Protein AF-A0AA37AZ91-F1 (afdb_monomer_lite)

Sequence (119 aa):
MNLKHIISATLVLLSANTSLAADTFDESELPALKNYAFAACMYHIQAKIEPTPSATLNGLREEMDVFYQYSVLPTNFFETVYAQVELGTQNIPPSGSIRYCISWLQEDKVEGVVASLAK

Structure (mmCIF, N/CA/C/O backbone):
data_AF-A0AA37AZ91-F1
#
_entry.id   AF-A0AA37AZ91-F1
#
loop_
_atom_site.group_PDB
_atom_site.id
_atom_site.type_symbol
_atom_site.label_atom_id
_atom_site.label_alt_id
_atom_site.label_comp_id
_atom_site.label_asym_id
_atom_site.label_entity_id
_atom_site.label_seq_id
_atom_site.pdbx_PDB_ins_code
_atom_site.Cartn_x
_atom_site.Cartn_y
_atom_site.Cartn_z
_atom_site.occupancy
_atom_site.B_iso_or_equiv
_atom_site.auth_seq_id
_atom_site.auth_comp_id
_atom_site.auth_asym_id
_atom_site.auth_atom_id
_atom_site.pdbx_PDB_model_num
ATOM 1 N N . MET A 1 1 ? -41.964 -51.421 28.556 1.00 41.06 1 MET A N 1
ATOM 2 C CA . MET A 1 1 ? -40.651 -50.729 28.569 1.00 41.06 1 MET A CA 1
ATOM 3 C C . MET A 1 1 ? -40.016 -50.966 27.202 1.00 41.06 1 MET A C 1
ATOM 5 O O . MET A 1 1 ? -39.942 -52.118 26.819 1.00 41.06 1 MET A O 1
ATOM 9 N N . ASN A 1 2 ? -39.650 -49.998 26.362 1.00 39.44 2 ASN A N 1
ATOM 10 C CA . ASN A 1 2 ? -39.309 -48.592 26.576 1.00 39.44 2 ASN A CA 1
ATOM 11 C C . ASN A 1 2 ? -39.737 -47.738 25.369 1.00 39.44 2 ASN A C 1
ATOM 13 O O . ASN A 1 2 ? -39.407 -48.073 24.233 1.00 39.44 2 ASN A O 1
ATOM 17 N N . LEU A 1 3 ? -40.406 -46.611 25.640 1.00 42.12 3 LEU A N 1
ATOM 18 C CA . LEU A 1 3 ? -40.517 -45.484 24.712 1.00 42.12 3 LEU A CA 1
ATOM 19 C C . LEU A 1 3 ? -39.108 -44.967 24.383 1.00 42.12 3 LEU A C 1
ATOM 21 O O . LEU A 1 3 ? -38.345 -44.635 25.294 1.00 42.12 3 LEU A O 1
ATOM 25 N N . LYS A 1 4 ? -38.777 -44.820 23.098 1.00 45.22 4 LYS A N 1
ATOM 26 C CA . LYS A 1 4 ? -37.625 -44.018 22.665 1.00 45.22 4 LYS A CA 1
ATOM 27 C C . LYS A 1 4 ? -38.119 -42.695 22.080 1.00 45.22 4 LYS A C 1
ATOM 29 O O . LYS A 1 4 ? -38.496 -42.601 20.923 1.00 45.22 4 LYS A O 1
ATOM 34 N N . HIS A 1 5 ? -38.178 -41.734 22.993 1.00 47.00 5 HIS A N 1
ATOM 35 C CA . HIS A 1 5 ? -38.126 -40.283 22.877 1.00 47.00 5 HIS A CA 1
ATOM 36 C C . HIS A 1 5 ? -37.802 -39.723 21.481 1.00 47.00 5 HIS A C 1
ATOM 38 O O . HIS A 1 5 ? -36.692 -39.871 20.973 1.00 47.00 5 HIS A O 1
ATOM 44 N N . ILE A 1 6 ? -38.776 -39.000 20.927 1.00 52.78 6 ILE A N 1
ATOM 45 C CA . ILE A 1 6 ? -38.586 -37.994 19.881 1.00 52.78 6 ILE A CA 1
ATOM 46 C C . ILE A 1 6 ? -37.957 -36.779 20.570 1.00 52.78 6 ILE A C 1
ATOM 48 O O . ILE A 1 6 ? -38.585 -36.176 21.441 1.00 52.78 6 ILE A O 1
ATOM 52 N N . ILE A 1 7 ? -36.719 -36.430 20.222 1.00 54.06 7 ILE A N 1
ATOM 53 C CA . ILE A 1 7 ? -36.116 -35.169 20.662 1.00 54.06 7 ILE A CA 1
ATOM 54 C C . ILE A 1 7 ? -36.543 -34.098 19.662 1.00 54.06 7 ILE A C 1
ATOM 56 O O . ILE A 1 7 ? -36.120 -34.087 18.508 1.00 54.06 7 ILE A O 1
ATOM 60 N N . SER A 1 8 ? -37.430 -33.227 20.132 1.00 46.53 8 SER A N 1
ATOM 61 C CA . SER A 1 8 ? -37.862 -32.007 19.465 1.00 46.53 8 SER A CA 1
ATOM 62 C C . SER A 1 8 ? -36.676 -31.042 19.381 1.00 46.53 8 SER A C 1
ATOM 64 O O . SER A 1 8 ? -36.242 -30.508 20.400 1.00 46.53 8 SER A O 1
ATOM 66 N N . ALA A 1 9 ? -36.129 -30.826 18.185 1.00 51.31 9 ALA A N 1
ATOM 67 C CA . ALA A 1 9 ? -35.177 -29.749 17.945 1.00 51.31 9 ALA A CA 1
ATOM 68 C C . ALA A 1 9 ? -35.966 -28.442 17.798 1.00 51.31 9 ALA A C 1
ATOM 70 O O . ALA A 1 9 ? -36.482 -28.121 16.729 1.00 51.31 9 ALA A O 1
ATOM 71 N N . THR A 1 10 ? -36.110 -27.710 18.899 1.00 52.78 10 THR A N 1
ATOM 72 C CA . THR A 1 10 ? -36.618 -26.338 18.875 1.00 52.78 10 THR A CA 1
ATOM 73 C C . THR A 1 10 ? -35.608 -25.476 18.123 1.00 52.78 10 THR A C 1
ATOM 75 O O . THR A 1 10 ? -34.511 -25.219 18.616 1.00 52.78 10 THR A O 1
ATOM 78 N N . LEU A 1 11 ? -35.971 -25.055 16.911 1.00 48.62 11 LEU A N 1
ATOM 79 C CA . LEU A 1 11 ? -35.223 -24.082 16.126 1.00 48.62 11 LEU A CA 1
ATOM 80 C C . LEU A 1 11 ? -35.307 -22.731 16.846 1.00 48.62 11 LEU A C 1
ATOM 82 O O . LEU A 1 11 ? -36.304 -22.017 16.745 1.00 48.62 11 LEU A O 1
ATOM 86 N N . VAL A 1 12 ? -34.271 -22.392 17.608 1.00 51.53 12 VAL A N 1
ATOM 87 C CA . VAL A 1 12 ? -34.103 -21.035 18.123 1.00 51.53 12 VAL A CA 1
ATOM 88 C C . VAL A 1 12 ? -33.650 -20.175 16.945 1.00 51.53 12 VAL A C 1
ATOM 90 O O . VAL A 1 12 ? -32.467 -20.109 16.621 1.00 51.53 12 VAL A O 1
ATOM 93 N N . LEU A 1 13 ? -34.611 -19.537 16.277 1.00 44.09 13 LEU A N 1
ATOM 94 C CA . LEU A 1 13 ? -34.355 -18.384 15.420 1.00 44.09 13 LEU A CA 1
ATOM 95 C C . LEU A 1 13 ? -33.894 -17.237 16.323 1.00 44.09 13 LEU A C 1
ATOM 97 O O . LEU A 1 13 ? -34.693 -16.426 16.785 1.00 44.09 13 LEU A O 1
ATOM 101 N N . LEU A 1 14 ? -32.592 -17.194 16.602 1.00 45.09 14 LEU A N 1
ATOM 102 C CA . LEU A 1 14 ? -31.939 -15.964 17.023 1.00 45.09 14 LEU A CA 1
ATOM 103 C C . LEU A 1 14 ? -32.017 -15.029 15.820 1.00 45.09 14 LEU A C 1
ATOM 105 O O . LEU A 1 14 ? -31.259 -15.162 14.862 1.00 45.09 14 LEU A O 1
ATOM 109 N N . SER A 1 15 ? -32.992 -14.122 15.848 1.00 47.44 15 SER A N 1
ATOM 110 C CA . SER A 1 15 ? -32.988 -12.931 15.015 1.00 47.44 15 SER A CA 1
ATOM 111 C C . SER A 1 15 ? -31.666 -12.220 15.275 1.00 47.44 15 SER A C 1
ATOM 113 O O . SER A 1 15 ? -31.495 -11.578 16.315 1.00 47.44 15 SER A O 1
ATOM 115 N N . ALA A 1 16 ? -30.709 -12.404 14.367 1.00 49.69 16 ALA A N 1
ATOM 116 C CA . ALA A 1 16 ? -29.504 -11.609 14.330 1.00 49.69 16 ALA A CA 1
ATOM 117 C C . ALA A 1 16 ? -29.957 -10.169 14.098 1.00 49.69 16 ALA A C 1
ATOM 119 O O . ALA A 1 16 ? -30.253 -9.760 12.977 1.00 49.69 16 ALA A O 1
ATOM 120 N N . ASN A 1 17 ? -30.060 -9.414 15.186 1.00 44.72 17 ASN A N 1
ATOM 121 C CA . ASN A 1 17 ? -29.951 -7.977 15.113 1.00 44.72 17 ASN A CA 1
ATOM 122 C C . ASN A 1 17 ? -28.553 -7.730 14.553 1.00 44.72 17 ASN A C 1
ATOM 124 O O . ASN A 1 17 ? -27.574 -7.768 15.294 1.00 44.72 17 ASN A O 1
ATOM 128 N N . THR A 1 18 ? -28.445 -7.503 13.246 1.00 46.62 18 THR A N 1
ATOM 129 C CA . THR A 1 18 ? -27.333 -6.743 12.688 1.00 46.62 18 THR A CA 1
ATOM 130 C C . THR A 1 18 ? -27.474 -5.329 13.239 1.00 46.62 18 THR A C 1
ATOM 132 O O . THR A 1 18 ? -27.938 -4.418 12.556 1.00 46.62 18 THR A O 1
ATOM 135 N N . SER A 1 19 ? -27.142 -5.143 14.521 1.00 39.62 19 SER A N 1
ATOM 136 C CA . SER A 1 19 ? -26.605 -3.860 14.928 1.00 39.62 19 SER A CA 1
ATOM 137 C C . SER A 1 19 ? -25.372 -3.699 14.061 1.00 39.62 19 SER A C 1
ATOM 139 O O . SER A 1 19 ? -24.493 -4.562 14.111 1.00 39.62 19 SER A O 1
ATOM 141 N N . LEU A 1 20 ? -25.337 -2.659 13.228 1.00 43.22 20 LEU A N 1
ATOM 142 C CA . LEU A 1 20 ? -24.068 -2.154 12.739 1.00 43.22 20 LEU A CA 1
ATOM 143 C C . LEU A 1 20 ? -23.238 -1.895 13.998 1.00 43.22 20 LEU A C 1
ATOM 145 O O . LEU A 1 20 ? -23.471 -0.914 14.704 1.00 43.22 20 LEU A O 1
ATOM 149 N N . ALA A 1 21 ? -22.375 -2.843 14.354 1.00 48.56 21 ALA A N 1
ATOM 150 C CA . ALA A 1 21 ? -21.279 -2.539 15.238 1.00 48.56 21 ALA A CA 1
ATOM 151 C C . ALA A 1 21 ? -20.502 -1.480 14.464 1.00 48.56 21 ALA A C 1
ATOM 153 O O . ALA A 1 21 ? -20.129 -1.724 13.318 1.00 48.56 21 ALA A O 1
ATOM 154 N N . ALA A 1 22 ? -20.370 -0.281 15.028 1.00 51.09 22 ALA A N 1
ATOM 155 C CA . ALA A 1 22 ? -19.336 0.620 14.553 1.00 51.09 22 ALA A CA 1
ATOM 156 C C . ALA A 1 22 ? -18.051 -0.212 14.560 1.00 51.09 22 ALA A C 1
ATOM 158 O O . ALA A 1 22 ? -17.737 -0.810 15.595 1.00 51.09 22 ALA A O 1
ATOM 159 N N . ASP A 1 23 ? -17.402 -0.351 13.405 1.00 58.44 23 ASP A N 1
ATOM 160 C CA . ASP A 1 23 ? -16.165 -1.111 13.292 1.00 58.44 23 ASP A CA 1
ATOM 161 C C . ASP A 1 23 ? -15.125 -0.375 14.143 1.00 58.44 23 ASP A C 1
ATOM 163 O O . ASP A 1 23 ? -14.493 0.585 13.707 1.00 58.44 23 ASP A O 1
ATOM 167 N N . THR A 1 24 ? -15.006 -0.752 15.416 1.00 69.00 24 THR A N 1
ATOM 168 C CA . THR A 1 24 ? -14.037 -0.144 16.319 1.00 69.00 24 THR A CA 1
ATOM 169 C C . THR A 1 24 ? -12.661 -0.565 15.848 1.00 69.00 24 THR A C 1
ATOM 171 O O . THR A 1 24 ? -12.329 -1.750 15.883 1.00 69.00 24 THR A O 1
ATOM 174 N N . PHE A 1 25 ? -11.875 0.403 15.397 1.00 81.25 25 PHE A N 1
ATOM 175 C CA . PHE A 1 25 ? -10.503 0.164 14.994 1.00 81.25 25 PHE A CA 1
ATOM 176 C C . PHE A 1 25 ? -9.625 -0.088 16.224 1.00 81.25 25 PHE A C 1
ATOM 178 O O . PHE A 1 25 ? -9.612 0.713 17.160 1.00 81.25 25 PHE A O 1
ATOM 185 N N . ASP A 1 26 ? -8.889 -1.197 16.214 1.00 85.31 26 ASP A N 1
ATOM 186 C CA . ASP A 1 26 ? -7.814 -1.437 17.171 1.00 85.31 26 ASP A CA 1
ATOM 187 C C . ASP A 1 26 ? -6.547 -0.733 16.669 1.00 85.31 26 ASP A C 1
ATOM 189 O O . ASP A 1 26 ? -5.967 -1.118 15.657 1.00 85.31 26 ASP A O 1
ATOM 193 N N . GLU A 1 27 ? -6.103 0.304 17.383 1.00 86.25 27 GLU A N 1
ATOM 194 C CA . GLU A 1 27 ? -4.895 1.072 17.048 1.00 86.25 27 GLU A CA 1
ATOM 195 C C . GLU A 1 27 ? -3.630 0.203 16.929 1.00 86.25 27 GLU A C 1
ATOM 197 O O . GLU A 1 27 ? -2.681 0.576 16.235 1.00 86.25 27 GLU A O 1
ATOM 202 N N . SER A 1 28 ? -3.605 -0.977 17.560 1.00 89.56 28 SER A N 1
ATOM 203 C CA . SER A 1 28 ? -2.492 -1.921 17.421 1.00 89.56 28 SER A CA 1
ATOM 204 C C . SER A 1 28 ? -2.381 -2.540 16.021 1.00 89.56 28 SER A C 1
ATOM 206 O O . SER A 1 28 ? -1.299 -3.002 15.654 1.00 89.56 28 SER A O 1
ATOM 208 N N . GLU A 1 29 ? -3.437 -2.465 15.206 1.00 92.62 29 GLU A N 1
ATOM 209 C CA . GLU A 1 29 ? -3.472 -2.959 13.825 1.00 92.62 29 GLU A CA 1
ATOM 210 C C . GLU A 1 29 ? -2.971 -1.924 12.801 1.00 92.62 29 GLU A C 1
ATOM 212 O O . GLU A 1 29 ? -2.669 -2.269 11.654 1.00 92.62 29 GLU A O 1
ATOM 217 N N . LEU A 1 30 ? -2.817 -0.652 13.196 1.00 92.19 30 LEU A N 1
ATOM 218 C CA . LEU A 1 30 ? -2.341 0.412 12.305 1.00 92.19 30 LEU A CA 1
ATOM 219 C C . LEU A 1 30 ? -0.997 0.091 11.626 1.00 92.19 30 LEU A C 1
ATOM 221 O O . LEU A 1 30 ? -0.877 0.329 10.420 1.00 92.19 30 LEU A O 1
ATOM 225 N N . PRO A 1 31 ? 0.017 -0.475 12.313 1.00 93.00 31 PRO A N 1
AT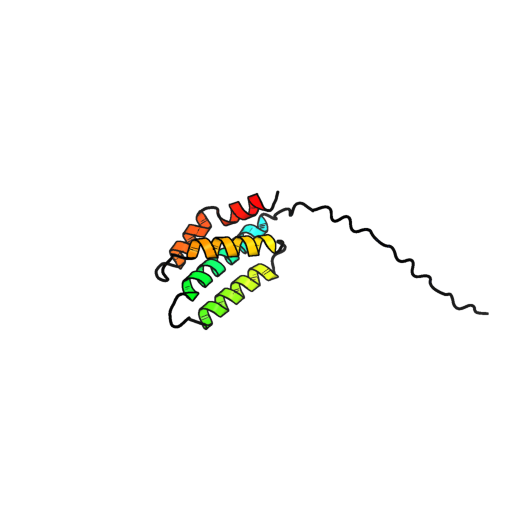OM 226 C CA . PRO A 1 31 ? 1.257 -0.881 11.662 1.00 93.00 31 PRO A CA 1
ATOM 227 C C . PRO A 1 31 ? 1.048 -1.947 10.577 1.00 93.00 31 PRO A C 1
ATOM 229 O O . PRO A 1 31 ? 1.665 -1.853 9.517 1.00 93.00 31 PRO A O 1
ATOM 232 N N . ALA A 1 32 ? 0.170 -2.930 10.804 1.00 93.69 32 ALA A N 1
ATOM 233 C CA . ALA A 1 32 ? -0.123 -3.975 9.822 1.00 93.69 32 ALA A CA 1
ATOM 234 C C . ALA A 1 32 ? -0.805 -3.385 8.580 1.00 93.69 32 ALA A C 1
AT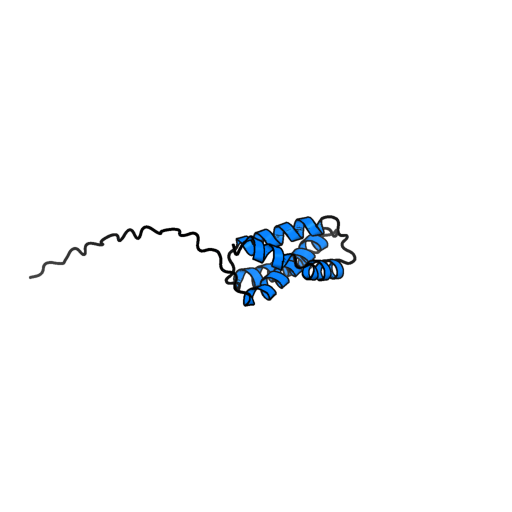OM 236 O O . ALA A 1 32 ? -0.372 -3.643 7.455 1.00 93.69 32 ALA A O 1
ATOM 237 N N . LEU A 1 33 ? -1.792 -2.506 8.777 1.00 95.38 33 LEU A N 1
ATOM 238 C CA . LEU A 1 33 ? -2.479 -1.820 7.683 1.00 95.38 33 LEU A CA 1
ATOM 239 C C . LEU A 1 33 ? -1.532 -0.901 6.886 1.00 95.38 33 LEU A C 1
ATOM 241 O O . LEU A 1 33 ? -1.617 -0.827 5.659 1.00 95.38 33 LEU A O 1
ATOM 245 N N . LYS A 1 34 ? -0.574 -0.243 7.552 1.00 95.81 34 LYS A N 1
ATOM 246 C CA . LYS A 1 34 ? 0.478 0.546 6.887 1.00 95.81 34 LYS A CA 1
ATOM 247 C C . LYS A 1 34 ? 1.457 -0.315 6.090 1.00 95.81 34 LYS A C 1
ATOM 249 O O . LYS A 1 34 ? 1.857 0.083 4.997 1.00 95.81 34 LYS A O 1
ATOM 254 N N . ASN A 1 35 ? 1.831 -1.488 6.594 1.00 96.06 35 ASN A N 1
ATOM 255 C CA . ASN A 1 35 ? 2.696 -2.408 5.855 1.00 96.06 35 ASN A CA 1
ATOM 256 C C . ASN A 1 35 ? 1.979 -2.992 4.630 1.00 96.06 35 ASN A C 1
ATOM 258 O O . ASN A 1 35 ? 2.563 -3.039 3.547 1.00 96.06 35 ASN A O 1
ATOM 262 N N . TYR A 1 36 ? 0.694 -3.335 4.769 1.00 97.69 36 TYR A N 1
ATOM 263 C CA . TYR A 1 36 ? -0.169 -3.687 3.643 1.00 97.69 36 TYR A CA 1
ATOM 264 C C . TYR A 1 36 ? -0.190 -2.568 2.589 1.00 97.69 36 TYR A C 1
ATOM 266 O O . TYR A 1 36 ? 0.075 -2.812 1.411 1.00 97.69 36 TYR A O 1
ATOM 274 N N . ALA A 1 37 ? -0.422 -1.321 3.013 1.00 97.62 37 ALA A N 1
ATOM 275 C CA . ALA A 1 37 ? -0.429 -0.155 2.131 1.00 97.62 37 ALA A CA 1
ATOM 276 C C . ALA A 1 37 ? 0.917 0.052 1.411 1.00 97.62 37 ALA A C 1
ATOM 278 O O . ALA A 1 37 ? 0.944 0.371 0.220 1.00 97.62 37 ALA A O 1
ATOM 279 N N . PHE A 1 38 ? 2.043 -0.164 2.103 1.00 97.31 38 PHE A N 1
ATOM 280 C CA . PHE A 1 38 ? 3.373 -0.108 1.496 1.00 97.31 38 PHE A CA 1
ATOM 281 C C . PHE A 1 38 ? 3.531 -1.146 0.381 1.00 97.31 38 PHE A C 1
ATOM 283 O O . PHE A 1 38 ? 3.958 -0.809 -0.728 1.00 97.31 38 PHE A O 1
ATOM 290 N N . ALA A 1 39 ? 3.178 -2.403 0.668 1.00 97.56 39 ALA A N 1
ATOM 291 C CA . ALA A 1 39 ? 3.281 -3.505 -0.279 1.00 97.56 39 ALA A CA 1
ATOM 292 C C . ALA A 1 39 ? 2.383 -3.272 -1.505 1.00 97.56 39 ALA A C 1
ATOM 294 O O . ALA A 1 39 ? 2.851 -3.412 -2.637 1.00 97.56 39 ALA A O 1
ATOM 295 N N . ALA A 1 40 ? 1.149 -2.800 -1.296 1.00 97.88 40 ALA A N 1
ATOM 296 C CA . ALA A 1 40 ? 0.241 -2.394 -2.367 1.00 97.88 40 ALA A CA 1
ATOM 297 C C . ALA A 1 40 ? 0.838 -1.270 -3.228 1.00 97.88 40 ALA A C 1
ATOM 299 O O . ALA A 1 40 ? 0.806 -1.331 -4.458 1.00 97.88 40 ALA A O 1
ATOM 300 N N . CYS A 1 41 ? 1.453 -0.265 -2.600 1.00 97.69 41 CYS A N 1
ATOM 301 C CA . CYS A 1 41 ? 2.036 0.865 -3.319 1.00 97.69 41 CYS A CA 1
ATOM 302 C C . CYS A 1 41 ? 3.188 0.417 -4.215 1.00 97.69 41 CYS A C 1
ATOM 304 O O . CYS A 1 41 ? 3.240 0.753 -5.402 1.00 97.69 41 CYS A O 1
ATOM 306 N N . MET A 1 42 ? 4.077 -0.411 -3.667 1.00 96.94 42 MET A N 1
ATOM 307 C CA . MET A 1 42 ? 5.145 -1.027 -4.439 1.00 96.94 42 MET A CA 1
ATOM 308 C C . MET A 1 42 ? 4.569 -1.878 -5.572 1.00 96.94 42 MET A C 1
ATOM 310 O O . MET A 1 42 ? 5.027 -1.750 -6.705 1.00 96.94 42 MET A O 1
ATOM 314 N N . TYR A 1 43 ? 3.532 -2.677 -5.313 1.00 96.81 43 TYR A N 1
ATOM 315 C CA . TYR A 1 43 ? 2.906 -3.539 -6.316 1.00 96.81 43 TYR A CA 1
ATOM 316 C C . TYR A 1 43 ? 2.403 -2.733 -7.517 1.00 96.81 43 TYR A C 1
ATOM 318 O O . TYR A 1 43 ? 2.804 -3.010 -8.650 1.00 96.81 43 TYR A O 1
ATOM 326 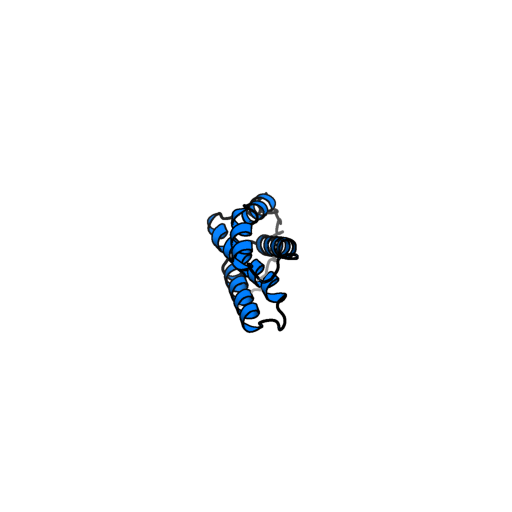N N . HIS A 1 44 ? 1.599 -1.691 -7.286 1.00 96.56 44 HIS A N 1
ATOM 327 C CA . HIS A 1 44 ? 1.029 -0.887 -8.370 1.00 96.56 44 HIS A CA 1
ATOM 328 C C . HIS A 1 44 ? 2.085 -0.153 -9.195 1.00 96.56 44 HIS A C 1
ATOM 330 O O . HIS A 1 44 ? 1.919 0.009 -10.404 1.00 96.56 44 HIS A O 1
ATOM 336 N N . ILE A 1 45 ? 3.185 0.284 -8.578 1.00 95.69 45 ILE A N 1
ATOM 337 C CA . ILE A 1 45 ? 4.259 0.953 -9.316 1.00 95.69 45 ILE A CA 1
ATOM 338 C C . ILE A 1 45 ? 5.100 -0.062 -10.105 1.00 95.69 45 ILE A C 1
ATOM 340 O O . ILE A 1 45 ? 5.398 0.171 -11.277 1.00 95.69 45 ILE A O 1
ATOM 344 N N . GLN A 1 46 ? 5.468 -1.192 -9.493 1.00 94.12 46 GLN A N 1
ATOM 345 C CA . GLN A 1 46 ? 6.280 -2.233 -10.136 1.00 94.12 46 GLN A CA 1
ATOM 346 C C . GLN A 1 46 ? 5.532 -2.928 -11.282 1.00 94.12 46 GLN A C 1
ATOM 348 O O . GLN A 1 46 ? 6.155 -3.326 -12.265 1.00 94.12 46 GLN A O 1
ATOM 353 N N . ALA A 1 47 ? 4.200 -3.018 -11.208 1.00 94.50 47 ALA A N 1
ATOM 354 C CA . ALA A 1 47 ? 3.369 -3.613 -12.257 1.00 94.50 47 ALA A CA 1
ATOM 355 C C . ALA A 1 47 ? 3.444 -2.870 -13.603 1.00 94.50 47 ALA A C 1
ATOM 357 O O . ALA A 1 47 ? 3.099 -3.440 -14.633 1.00 94.50 47 ALA A O 1
ATOM 358 N N . LYS A 1 48 ? 3.933 -1.625 -13.609 1.00 92.44 48 LYS A N 1
ATOM 359 C CA . LYS A 1 48 ? 4.102 -0.804 -14.817 1.00 92.44 48 LYS A CA 1
ATOM 360 C C . LYS A 1 48 ? 5.428 -1.032 -15.542 1.00 92.44 48 LYS A C 1
ATOM 362 O O . LYS A 1 48 ? 5.653 -0.430 -16.587 1.00 92.44 48 LYS A O 1
ATOM 367 N N . ILE A 1 49 ? 6.348 -1.803 -14.960 1.00 91.88 49 ILE A N 1
ATOM 368 C CA . ILE A 1 49 ? 7.636 -2.109 -15.590 1.00 91.88 49 ILE A CA 1
ATOM 369 C C . ILE A 1 49 ? 7.411 -3.162 -16.675 1.00 91.88 49 ILE A C 1
ATOM 371 O O . ILE A 1 49 ? 6.738 -4.160 -16.430 1.00 91.88 49 ILE A O 1
ATOM 375 N N . GLU A 1 50 ? 8.018 -2.967 -17.846 1.00 90.56 50 GLU A N 1
ATOM 376 C CA . GLU A 1 50 ? 8.014 -3.942 -18.937 1.00 90.56 50 GLU A CA 1
ATOM 377 C C . GLU A 1 50 ? 9.438 -4.478 -19.205 1.00 90.56 50 GLU A C 1
ATOM 379 O O . GLU A 1 50 ? 10.358 -3.680 -19.405 1.00 90.56 50 GLU A O 1
ATOM 384 N N . PRO A 1 51 ? 9.648 -5.811 -19.221 1.00 91.31 51 PRO A N 1
ATOM 385 C CA . PRO A 1 51 ? 8.667 -6.844 -18.890 1.00 91.31 51 PRO A CA 1
ATOM 386 C C . PRO A 1 51 ? 8.312 -6.832 -17.398 1.00 91.31 51 PRO A C 1
ATOM 388 O O . PRO A 1 51 ? 9.150 -6.544 -16.543 1.00 91.31 51 PRO A O 1
ATOM 391 N N . THR A 1 52 ? 7.067 -7.192 -17.089 1.00 89.44 52 THR A N 1
ATOM 392 C CA . THR A 1 52 ? 6.572 -7.199 -15.713 1.00 89.44 52 THR A CA 1
ATOM 393 C C . THR A 1 52 ? 7.342 -8.204 -14.849 1.00 89.44 52 THR A C 1
ATOM 395 O O . THR A 1 52 ? 7.368 -9.400 -15.168 1.00 89.44 52 THR A O 1
ATOM 398 N N . PRO A 1 53 ? 7.949 -7.769 -13.727 1.00 91.69 53 PRO A N 1
ATOM 399 C CA . PRO A 1 53 ? 8.754 -8.637 -12.877 1.00 91.69 53 PRO A CA 1
ATOM 400 C C . PRO A 1 53 ? 7.854 -9.539 -12.018 1.00 91.69 53 PRO A C 1
ATOM 402 O O . PRO A 1 53 ? 7.544 -9.235 -10.869 1.00 91.69 53 PRO A O 1
ATOM 405 N N . SER A 1 54 ? 7.427 -10.676 -12.575 1.00 95.25 54 SER A N 1
ATOM 406 C CA . SER A 1 54 ? 6.429 -11.569 -11.953 1.00 95.25 54 SER A CA 1
ATOM 407 C C . SER A 1 54 ? 6.820 -12.048 -10.549 1.00 95.25 54 SER A C 1
ATOM 409 O O . SER A 1 54 ? 5.970 -12.090 -9.667 1.00 95.25 54 SER A O 1
ATOM 411 N N 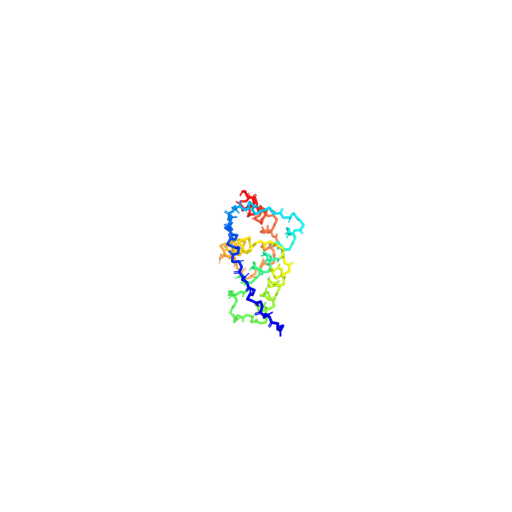. ALA A 1 55 ? 8.101 -12.353 -10.310 1.00 96.50 55 ALA A N 1
ATOM 412 C CA . ALA A 1 55 ? 8.581 -12.750 -8.983 1.00 96.50 55 ALA A CA 1
ATOM 413 C C . ALA A 1 55 ? 8.408 -11.626 -7.946 1.00 96.50 55 ALA A C 1
ATOM 415 O O . ALA A 1 55 ? 7.969 -11.878 -6.829 1.00 96.50 55 ALA A O 1
ATOM 416 N N . THR A 1 56 ? 8.689 -10.380 -8.335 1.00 94.06 56 THR A N 1
ATOM 417 C CA . THR A 1 56 ? 8.488 -9.205 -7.479 1.00 94.06 56 THR A CA 1
ATOM 418 C C . THR A 1 56 ? 7.009 -8.977 -7.191 1.00 94.06 56 THR A C 1
ATOM 420 O O . THR A 1 56 ? 6.646 -8.752 -6.042 1.00 94.06 56 THR A O 1
ATOM 423 N N . LEU A 1 57 ? 6.142 -9.066 -8.205 1.00 96.56 57 LEU A N 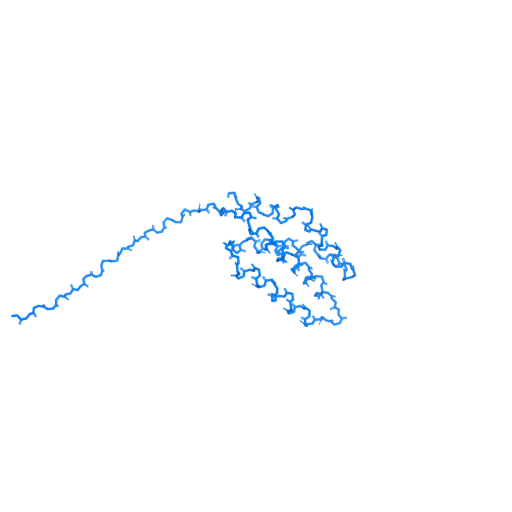1
ATOM 424 C CA . LEU A 1 57 ? 4.702 -8.885 -8.007 1.00 96.56 57 LEU A CA 1
ATOM 425 C C . LEU A 1 57 ? 4.076 -9.979 -7.142 1.00 96.56 57 LEU A C 1
ATOM 427 O O . LEU A 1 57 ? 3.222 -9.673 -6.316 1.00 96.56 57 LEU A O 1
ATOM 431 N N . ASN A 1 58 ? 4.495 -11.233 -7.318 1.00 97.88 58 ASN A N 1
ATOM 432 C CA . ASN A 1 58 ? 4.012 -12.337 -6.494 1.00 97.88 58 ASN A CA 1
ATOM 433 C C . ASN A 1 58 ? 4.459 -12.173 -5.041 1.00 97.88 58 ASN A C 1
ATOM 435 O O . ASN A 1 58 ? 3.613 -12.256 -4.162 1.00 97.88 58 ASN A O 1
ATOM 439 N N . GLY A 1 59 ? 5.729 -11.832 -4.797 1.00 97.69 59 GLY A N 1
ATOM 440 C CA . GLY A 1 59 ? 6.208 -11.560 -3.439 1.00 97.69 59 GLY A CA 1
ATOM 441 C C . GLY A 1 59 ? 5.443 -10.414 -2.773 1.00 97.69 59 GLY A C 1
ATOM 442 O O . GLY A 1 59 ? 4.988 -10.549 -1.649 1.00 97.69 59 GLY A O 1
ATOM 443 N N . LEU A 1 60 ? 5.198 -9.310 -3.485 1.00 97.44 60 LEU A N 1
ATOM 444 C CA . LEU A 1 60 ? 4.404 -8.197 -2.945 1.00 97.44 60 LEU A CA 1
ATOM 445 C C . LEU A 1 60 ? 2.947 -8.587 -2.660 1.00 97.44 60 LEU A C 1
ATOM 447 O O . LEU A 1 60 ? 2.355 -8.069 -1.718 1.00 97.44 60 LEU A O 1
ATOM 451 N N . ARG A 1 61 ? 2.367 -9.495 -3.455 1.00 98.12 61 ARG A N 1
ATOM 452 C CA . ARG A 1 61 ? 1.032 -10.043 -3.188 1.00 98.12 61 ARG A CA 1
ATOM 453 C C . ARG A 1 61 ? 1.027 -10.930 -1.949 1.00 98.12 61 ARG A C 1
ATOM 455 O O . ARG A 1 61 ? 0.151 -10.760 -1.116 1.00 98.12 61 ARG A O 1
ATOM 462 N N . GLU A 1 62 ? 2.014 -11.806 -1.807 1.00 97.94 62 GLU A N 1
ATOM 463 C CA . GLU A 1 62 ? 2.174 -12.650 -0.619 1.00 97.94 62 GLU A CA 1
ATOM 464 C C . GLU A 1 62 ? 2.343 -11.800 0.651 1.00 97.94 62 GLU A C 1
ATOM 466 O O . GLU A 1 62 ? 1.692 -12.072 1.655 1.00 97.94 62 GLU A O 1
ATOM 471 N N . GLU A 1 63 ? 3.131 -10.721 0.598 1.00 96.81 63 GLU A N 1
ATOM 472 C CA . GLU A 1 63 ? 3.270 -9.768 1.710 1.00 96.81 63 GLU A CA 1
ATOM 473 C C . GLU A 1 63 ? 1.929 -9.103 2.068 1.00 96.81 63 GLU A C 1
ATOM 475 O O . GLU A 1 63 ? 1.553 -9.048 3.240 1.00 96.81 63 GLU A O 1
ATOM 480 N N . MET A 1 64 ? 1.168 -8.631 1.070 1.00 98.06 64 MET A N 1
ATOM 481 C CA . MET A 1 64 ? -0.182 -8.095 1.296 1.00 98.06 64 MET A CA 1
ATOM 482 C C . MET A 1 64 ? -1.107 -9.140 1.933 1.00 98.06 64 MET A C 1
ATOM 484 O O . MET A 1 64 ? -1.812 -8.828 2.893 1.00 98.06 64 MET A O 1
ATOM 488 N N . ASP A 1 65 ? -1.084 -10.377 1.435 1.00 97.50 65 ASP A N 1
ATOM 489 C CA . ASP A 1 65 ? -1.920 -11.465 1.940 1.00 97.50 65 ASP A CA 1
ATOM 490 C C . ASP A 1 65 ? -1.594 -11.796 3.402 1.00 97.50 65 ASP A C 1
ATOM 492 O O . ASP A 1 65 ? -2.512 -12.039 4.181 1.00 97.50 65 ASP A O 1
ATOM 496 N N . VAL A 1 66 ? -0.320 -11.748 3.811 1.00 96.44 66 VAL A N 1
ATOM 497 C CA . VAL A 1 66 ? 0.083 -11.950 5.214 1.00 96.44 66 VAL A CA 1
ATOM 498 C C . VAL A 1 66 ? -0.541 -10.883 6.116 1.00 96.44 66 VAL A C 1
ATOM 500 O O . VAL A 1 66 ? -1.181 -11.225 7.111 1.00 96.44 66 VAL A O 1
ATOM 503 N N . PHE A 1 67 ? -0.414 -9.597 5.777 1.00 95.75 67 PHE A N 1
ATOM 504 C CA . PHE A 1 67 ? -1.001 -8.537 6.608 1.00 95.75 67 PHE A CA 1
ATOM 505 C C . PHE A 1 67 ? -2.531 -8.578 6.626 1.00 95.75 67 PHE A C 1
ATOM 507 O O . PHE A 1 67 ? -3.126 -8.249 7.646 1.00 95.75 67 PHE A O 1
ATOM 514 N N . TYR A 1 68 ? -3.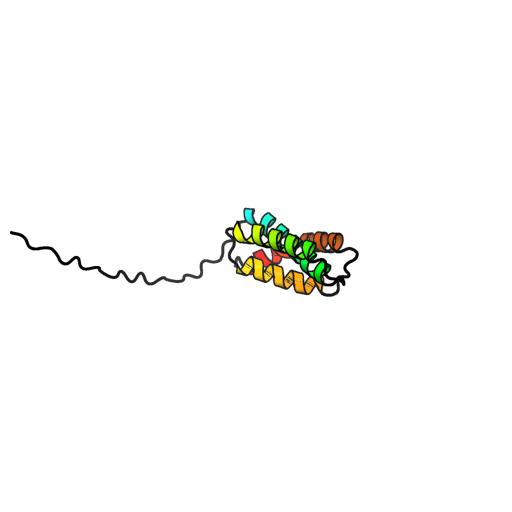163 -9.013 5.535 1.00 94.19 68 TYR A N 1
ATOM 515 C CA . TYR A 1 68 ? -4.612 -9.184 5.469 1.00 94.19 68 TYR A CA 1
ATOM 516 C C . TYR A 1 68 ? -5.103 -10.378 6.306 1.00 94.19 68 TYR A C 1
ATOM 518 O O . TYR A 1 68 ? -6.014 -10.231 7.114 1.00 94.19 68 TYR A O 1
ATOM 526 N N . GLN A 1 69 ? -4.498 -11.560 6.148 1.00 93.75 69 GLN A N 1
ATOM 527 C CA . GLN A 1 69 ? -4.970 -12.802 6.776 1.00 93.75 69 GLN A CA 1
ATOM 528 C C . GLN A 1 69 ? -4.802 -12.828 8.295 1.00 93.75 69 GLN A C 1
ATOM 530 O O . GLN A 1 69 ? -5.596 -13.465 8.986 1.00 93.75 69 GLN A O 1
ATOM 535 N N . TYR A 1 70 ? -3.753 -12.187 8.810 1.00 90.31 70 TYR A N 1
ATOM 536 C CA . TYR A 1 70 ? -3.454 -12.184 10.242 1.00 90.31 70 TYR A CA 1
ATOM 537 C C . TYR A 1 70 ? -4.032 -10.982 10.989 1.00 90.31 70 TYR A C 1
ATOM 539 O O . TYR A 1 70 ? -3.867 -10.899 12.205 1.00 90.31 70 TYR A O 1
ATOM 547 N N . SER A 1 71 ? -4.710 -10.074 10.288 1.00 90.50 71 SER A N 1
ATOM 548 C CA . SER A 1 71 ? -5.356 -8.925 10.905 1.00 90.50 71 SER A CA 1
ATOM 549 C C . SER A 1 71 ? -6.739 -9.273 11.442 1.00 90.50 71 SER A C 1
ATOM 551 O O . SER A 1 71 ? -7.458 -10.111 10.893 1.00 90.50 71 SER A O 1
ATOM 553 N N . VAL A 1 72 ? -7.129 -8.588 12.514 1.00 90.56 72 VAL A N 1
ATOM 554 C CA . VAL A 1 72 ? -8.506 -8.618 13.032 1.00 90.56 72 VAL A CA 1
ATOM 555 C C . VAL A 1 72 ? -9.390 -7.531 12.414 1.00 90.56 72 VAL A C 1
ATOM 557 O O . VAL A 1 72 ? -10.583 -7.472 12.712 1.00 90.56 72 VAL A O 1
ATOM 560 N N . LEU A 1 73 ? -8.823 -6.663 11.568 1.00 89.31 73 LEU A N 1
ATOM 561 C CA . LEU A 1 73 ? -9.560 -5.583 10.929 1.00 89.31 73 LEU A CA 1
ATOM 562 C C . LEU A 1 73 ? -10.550 -6.121 9.886 1.00 89.31 73 LEU A C 1
ATOM 564 O O . LEU A 1 73 ? -10.243 -7.068 9.154 1.00 89.31 73 LEU A O 1
ATOM 568 N N . PRO A 1 74 ? -11.727 -5.491 9.744 1.00 90.38 74 PRO A N 1
ATOM 569 C CA . PRO A 1 74 ? -12.653 -5.847 8.684 1.00 90.38 74 PRO A CA 1
ATOM 570 C C . PRO A 1 74 ? -12.071 -5.557 7.288 1.00 90.38 74 PRO A C 1
ATOM 572 O O . PRO A 1 74 ? -11.228 -4.680 7.086 1.00 90.38 74 PRO A O 1
ATOM 575 N N . THR A 1 75 ? -12.549 -6.301 6.286 1.00 92.06 75 THR A N 1
ATOM 576 C CA . THR A 1 75 ? -12.003 -6.266 4.914 1.00 92.06 75 THR A CA 1
ATOM 577 C C . THR A 1 75 ? -12.104 -4.886 4.246 1.00 92.06 75 THR A C 1
ATOM 579 O O . THR A 1 75 ? -11.228 -4.523 3.463 1.00 92.06 75 THR A O 1
ATOM 582 N N . ASN A 1 76 ? -13.107 -4.080 4.605 1.00 93.06 76 ASN A N 1
ATOM 583 C CA . ASN A 1 76 ? -13.308 -2.728 4.068 1.00 93.06 76 ASN A CA 1
ATOM 584 C C . ASN A 1 76 ? -12.111 -1.785 4.317 1.00 93.06 76 ASN A C 1
ATOM 586 O O . ASN A 1 76 ? -11.851 -0.927 3.471 1.00 93.06 76 ASN A O 1
ATOM 590 N N . PHE A 1 77 ? -11.359 -1.938 5.415 1.00 93.31 77 PHE A N 1
ATOM 591 C CA . PHE A 1 77 ? -10.149 -1.145 5.671 1.00 93.31 77 PHE A CA 1
ATOM 592 C C . PHE A 1 77 ? -9.090 -1.415 4.598 1.00 93.31 77 PHE A C 1
ATOM 594 O O . PHE A 1 77 ? -8.558 -0.477 4.002 1.00 93.31 77 PHE A O 1
ATOM 601 N N . PHE A 1 78 ? -8.835 -2.690 4.302 1.00 95.31 78 PHE A N 1
ATOM 602 C CA . PHE A 1 78 ? -7.849 -3.112 3.307 1.00 95.31 78 PHE A CA 1
ATOM 603 C C . PHE A 1 78 ? -8.255 -2.726 1.888 1.00 95.31 78 PHE A C 1
ATOM 605 O O . PHE A 1 78 ? -7.447 -2.152 1.162 1.00 95.31 78 PHE A O 1
ATOM 612 N N . GLU A 1 79 ? -9.513 -2.968 1.509 1.00 95.62 79 GLU A N 1
ATOM 613 C CA . GLU A 1 79 ? -10.037 -2.590 0.191 1.00 95.62 79 GLU A CA 1
ATOM 614 C C . GLU A 1 79 ? -9.959 -1.075 -0.036 1.00 95.62 79 GLU A C 1
ATOM 616 O O . GLU A 1 79 ? -9.531 -0.617 -1.098 1.00 95.62 79 GLU A O 1
ATOM 621 N N . THR A 1 80 ? -10.312 -0.282 0.982 1.00 95.62 80 THR A N 1
ATOM 622 C CA . THR A 1 80 ? -10.263 1.183 0.896 1.00 95.62 80 THR A CA 1
ATOM 623 C C . THR A 1 80 ? -8.824 1.680 0.777 1.00 95.62 80 THR A C 1
ATOM 625 O O . THR A 1 80 ? -8.536 2.537 -0.061 1.00 95.62 80 THR A O 1
ATOM 628 N N . VAL A 1 81 ? -7.905 1.131 1.576 1.00 96.50 81 VAL A N 1
ATOM 629 C CA . VAL A 1 81 ? -6.472 1.443 1.486 1.00 96.50 81 VAL A CA 1
ATOM 630 C C . VAL A 1 81 ? -5.922 1.080 0.107 1.00 96.50 81 VAL A C 1
ATOM 632 O O . VAL A 1 81 ? -5.272 1.917 -0.518 1.00 96.50 81 VAL A O 1
ATOM 635 N N . TYR A 1 82 ? -6.219 -0.119 -0.399 1.00 97.25 82 TYR A N 1
ATOM 636 C CA . TYR A 1 82 ? -5.769 -0.582 -1.712 1.00 97.25 82 TYR A CA 1
ATOM 637 C C . TYR A 1 82 ? -6.221 0.368 -2.828 1.00 97.25 82 TYR A C 1
ATOM 639 O O . TYR A 1 82 ? -5.400 0.829 -3.620 1.00 97.25 82 TYR A O 1
ATOM 647 N N . ALA A 1 83 ? -7.502 0.754 -2.835 1.00 96.38 83 ALA A N 1
ATOM 648 C CA . ALA A 1 83 ? -8.050 1.682 -3.822 1.00 96.38 83 ALA A CA 1
ATOM 649 C C . ALA A 1 83 ? -7.396 3.076 -3.756 1.00 96.38 83 ALA A C 1
ATOM 651 O O . ALA A 1 83 ? -7.085 3.673 -4.789 1.00 96.38 83 ALA A O 1
ATOM 652 N N . GLN A 1 84 ? -7.148 3.611 -2.554 1.00 95.62 84 GLN A N 1
ATOM 653 C CA . GLN A 1 84 ? -6.460 4.901 -2.422 1.00 95.62 84 GLN A CA 1
ATOM 654 C C . GLN A 1 84 ? -5.011 4.843 -2.910 1.00 95.62 84 GLN A C 1
ATOM 656 O O . GLN A 1 84 ? -4.529 5.792 -3.537 1.00 95.62 84 GLN A O 1
ATOM 661 N N . VAL A 1 85 ? -4.321 3.736 -2.645 1.00 96.00 85 VAL A N 1
ATOM 662 C CA . VAL A 1 85 ? -2.958 3.504 -3.121 1.00 96.00 85 VAL A CA 1
ATOM 663 C C . VAL A 1 85 ? -2.924 3.380 -4.646 1.00 96.00 85 VAL A C 1
ATOM 665 O O . VAL A 1 85 ? -2.082 4.010 -5.292 1.00 96.00 85 VAL A O 1
ATOM 668 N N . GLU A 1 86 ? -3.845 2.627 -5.247 1.00 95.81 86 GLU A N 1
ATOM 669 C CA . GLU A 1 86 ? -3.965 2.516 -6.703 1.00 95.81 86 GLU A CA 1
ATOM 670 C C . GLU A 1 86 ? -4.113 3.902 -7.345 1.00 95.81 86 GLU A C 1
ATOM 672 O O . GLU A 1 86 ? -3.343 4.255 -8.241 1.00 95.81 86 GLU A O 1
ATOM 677 N N . LEU A 1 87 ? -5.036 4.725 -6.831 1.00 94.12 87 LEU A N 1
ATOM 678 C CA . LEU A 1 87 ? -5.261 6.093 -7.304 1.00 94.12 87 LEU A CA 1
ATOM 679 C C . LEU A 1 87 ? -4.019 6.979 -7.145 1.00 94.12 87 LEU A C 1
ATOM 681 O O . LEU A 1 87 ? -3.639 7.686 -8.080 1.00 94.12 87 LEU A O 1
ATOM 685 N N . GLY A 1 88 ? -3.364 6.935 -5.981 1.00 91.81 88 GLY A N 1
ATOM 686 C CA . GLY A 1 88 ? -2.171 7.739 -5.706 1.00 91.81 88 GLY A CA 1
ATOM 687 C C . GLY A 1 88 ? -0.991 7.369 -6.605 1.00 91.81 88 GLY A C 1
ATOM 688 O O . GLY A 1 88 ? -0.237 8.235 -7.055 1.00 91.81 88 GLY A O 1
ATOM 689 N N . THR A 1 89 ? -0.857 6.085 -6.928 1.00 94.06 89 THR A N 1
ATOM 690 C CA . THR A 1 89 ? 0.293 5.585 -7.677 1.00 94.06 89 THR A CA 1
ATOM 691 C C . THR A 1 89 ? 0.168 5.746 -9.186 1.00 94.06 89 THR A C 1
ATOM 693 O O . THR A 1 89 ? 1.202 5.655 -9.839 1.00 94.06 89 THR A O 1
ATOM 696 N N . GLN A 1 90 ? -1.007 6.021 -9.775 1.00 92.25 90 GLN A N 1
ATOM 697 C CA . GLN A 1 90 ? -1.248 5.999 -11.237 1.00 92.25 90 GLN A CA 1
ATOM 698 C C . GLN A 1 90 ? -0.174 6.705 -12.079 1.00 92.25 90 GLN A C 1
ATOM 700 O O . GLN A 1 90 ? 0.333 6.130 -13.043 1.00 92.25 90 GLN A O 1
ATOM 705 N N . ASN A 1 91 ? 0.251 7.899 -11.667 1.00 91.19 91 ASN A N 1
ATOM 706 C CA . ASN A 1 91 ? 1.200 8.728 -12.422 1.00 91.19 91 ASN A CA 1
ATOM 707 C C . ASN A 1 91 ? 2.644 8.641 -11.912 1.00 91.19 91 ASN A C 1
ATOM 709 O O . ASN A 1 91 ? 3.513 9.385 -12.364 1.00 91.19 91 ASN A O 1
ATOM 713 N N . ILE A 1 92 ? 2.914 7.745 -10.964 1.00 92.62 92 ILE A N 1
ATOM 714 C CA . ILE A 1 92 ? 4.244 7.584 -10.388 1.00 92.62 92 ILE A CA 1
ATOM 715 C C . ILE A 1 92 ? 5.081 6.669 -11.288 1.00 92.62 92 ILE A C 1
ATOM 717 O O . ILE A 1 92 ? 4.646 5.542 -11.574 1.00 92.62 92 ILE A O 1
ATOM 721 N N . PRO A 1 93 ? 6.261 7.131 -11.750 1.00 90.19 93 PRO A N 1
ATOM 722 C CA . PRO A 1 93 ? 7.163 6.307 -12.538 1.00 90.19 93 PRO A CA 1
ATOM 723 C C . PRO A 1 93 ? 7.804 5.215 -11.664 1.00 90.19 93 PRO A C 1
ATOM 725 O O . PRO A 1 93 ? 7.968 5.405 -10.457 1.00 90.19 93 PRO A O 1
ATOM 728 N N . PRO A 1 94 ? 8.247 4.091 -12.256 1.00 87.12 94 PRO A N 1
ATOM 729 C CA . PRO A 1 94 ? 8.919 3.027 -11.507 1.00 87.12 94 PRO A CA 1
ATOM 730 C C . PRO A 1 94 ? 10.162 3.484 -10.729 1.00 87.12 94 PRO A C 1
ATOM 732 O O . PRO A 1 94 ? 10.437 3.010 -9.619 1.00 87.12 94 PRO A O 1
ATOM 735 N N . SER A 1 95 ? 10.901 4.443 -11.295 1.00 83.44 95 SER A N 1
ATOM 736 C CA . SER A 1 95 ? 12.034 5.096 -10.644 1.00 83.44 95 SER A CA 1
ATOM 737 C C . SER A 1 95 ? 11.560 5.908 -9.436 1.00 83.44 95 SER A C 1
ATOM 739 O O . SER A 1 95 ? 10.812 6.870 -9.589 1.00 83.44 95 SER A O 1
ATOM 741 N N . GLY A 1 96 ? 12.029 5.558 -8.237 1.00 78.69 96 GLY A N 1
ATOM 742 C CA . GLY A 1 96 ? 11.658 6.263 -7.004 1.00 78.69 96 GLY A CA 1
ATOM 743 C C . GLY A 1 96 ? 10.413 5.720 -6.298 1.00 78.69 96 GLY A C 1
ATOM 744 O O . GLY A 1 96 ? 9.968 6.344 -5.336 1.00 78.69 96 GLY A O 1
ATOM 745 N N . SER A 1 97 ? 9.906 4.555 -6.719 1.00 84.06 97 SER A N 1
ATOM 746 C CA . SER A 1 97 ? 8.791 3.827 -6.087 1.00 84.06 97 SER A CA 1
ATOM 747 C C . SER A 1 97 ? 8.881 3.784 -4.561 1.00 84.06 97 SER A C 1
ATOM 749 O O . SER A 1 97 ? 7.976 4.254 -3.885 1.00 84.06 97 SER A O 1
ATOM 751 N N . ILE A 1 98 ? 10.014 3.331 -4.017 1.00 90.69 98 ILE A N 1
ATOM 752 C CA . ILE A 1 98 ? 10.223 3.225 -2.564 1.00 90.69 98 ILE A CA 1
ATOM 753 C C . ILE A 1 98 ? 10.070 4.585 -1.873 1.00 90.69 98 ILE A C 1
ATOM 755 O O . ILE A 1 98 ? 9.363 4.693 -0.876 1.00 90.69 98 ILE A O 1
ATOM 759 N N . ARG A 1 99 ? 10.707 5.638 -2.407 1.00 92.00 99 ARG A N 1
ATOM 760 C CA . ARG A 1 99 ? 10.637 6.984 -1.819 1.00 92.00 99 ARG A CA 1
ATOM 761 C C . ARG A 1 99 ? 9.200 7.495 -1.810 1.00 92.00 99 ARG A C 1
ATOM 763 O O . ARG A 1 99 ? 8.763 8.013 -0.790 1.00 92.00 99 ARG A O 1
ATOM 770 N N . TYR A 1 100 ? 8.487 7.342 -2.926 1.00 93.38 100 TYR A N 1
ATOM 771 C CA . TYR A 1 100 ? 7.086 7.739 -3.010 1.00 93.38 100 TYR A CA 1
ATOM 772 C C . TYR A 1 100 ? 6.230 6.967 -2.003 1.00 93.38 100 TYR A C 1
ATOM 774 O O . TYR A 1 100 ? 5.512 7.591 -1.234 1.00 93.38 100 TYR A O 1
ATOM 782 N N . CYS A 1 101 ? 6.351 5.638 -1.953 1.00 95.12 101 CYS A N 1
ATOM 783 C CA . CYS A 1 101 ? 5.552 4.812 -1.050 1.00 95.12 101 CYS A CA 1
ATOM 784 C C . CYS A 1 101 ? 5.820 5.126 0.428 1.00 95.12 101 CYS A C 1
ATOM 786 O O . CYS A 1 101 ? 4.880 5.175 1.213 1.00 95.12 101 CYS A O 1
ATOM 788 N N . ILE A 1 102 ? 7.071 5.415 0.810 1.00 93.62 102 ILE A N 1
ATOM 789 C CA . ILE A 1 102 ? 7.392 5.883 2.167 1.00 93.62 102 ILE A CA 1
ATOM 790 C C . ILE A 1 102 ? 6.729 7.236 2.446 1.00 93.62 102 ILE A C 1
ATOM 792 O O . ILE A 1 102 ? 6.097 7.392 3.486 1.00 93.62 102 ILE A O 1
ATOM 796 N N . SER A 1 103 ? 6.857 8.209 1.538 1.00 91.69 103 SER A N 1
ATOM 797 C CA . SER A 1 103 ? 6.242 9.530 1.723 1.00 91.69 103 SER A CA 1
ATOM 798 C C . SER A 1 103 ? 4.719 9.447 1.802 1.00 91.69 103 SER A C 1
ATOM 800 O O . SER A 1 103 ? 4.131 10.059 2.682 1.00 91.69 103 SER A O 1
ATOM 802 N N . TRP A 1 104 ? 4.086 8.632 0.958 1.00 90.25 104 TRP A N 1
ATOM 803 C CA . TRP A 1 104 ? 2.637 8.439 0.954 1.00 90.25 104 TRP A CA 1
ATOM 804 C C . TRP A 1 104 ? 2.117 7.907 2.301 1.00 90.25 104 TRP A C 1
ATOM 806 O O . TRP A 1 104 ? 1.093 8.369 2.794 1.00 90.25 104 TRP A O 1
ATOM 816 N N . LEU A 1 105 ? 2.857 6.995 2.945 1.00 90.00 105 LEU A N 1
ATOM 817 C CA . LEU A 1 105 ? 2.529 6.481 4.284 1.00 90.00 105 LEU A CA 1
ATOM 818 C C . LEU A 1 105 ? 2.720 7.498 5.412 1.00 90.00 105 LEU A C 1
ATOM 820 O O . LEU A 1 105 ? 2.165 7.312 6.490 1.00 90.00 105 LEU A O 1
ATOM 824 N N . GLN A 1 106 ? 3.535 8.530 5.193 1.00 88.62 106 GLN A N 1
ATOM 825 C CA . GLN A 1 106 ? 3.779 9.604 6.160 1.00 88.62 106 GLN A CA 1
ATOM 826 C C . GLN A 1 106 ? 2.758 10.746 6.048 1.00 88.62 106 GLN A C 1
ATOM 828 O O . GLN A 1 106 ? 2.745 11.621 6.904 1.00 88.62 106 GLN A O 1
ATOM 833 N N . GLU A 1 107 ? 1.916 10.760 5.010 1.00 87.75 107 GLU A N 1
ATOM 834 C CA . GLU A 1 107 ? 0.876 11.779 4.788 1.00 87.75 107 GLU A CA 1
ATOM 835 C C . GLU A 1 107 ? -0.460 11.451 5.486 1.00 87.75 107 GLU A C 1
ATOM 837 O O . GLU A 1 107 ? -1.518 11.898 5.039 1.00 87.75 107 GLU A O 1
ATOM 842 N N . ASP A 1 108 ? -0.434 10.629 6.536 1.00 87.88 108 ASP A N 1
ATOM 843 C CA . ASP A 1 108 ? -1.604 10.208 7.319 1.00 87.88 108 ASP A CA 1
ATOM 844 C C . ASP A 1 108 ? -2.757 9.616 6.474 1.00 87.88 108 ASP A C 1
ATOM 846 O O . ASP A 1 108 ? -3.930 9.664 6.850 1.00 87.88 108 ASP A O 1
ATOM 850 N N . LYS A 1 109 ? -2.461 9.070 5.284 1.00 88.75 109 LYS A N 1
ATOM 851 C CA . LYS A 1 109 ? -3.484 8.540 4.360 1.00 88.75 109 LYS A CA 1
ATOM 852 C C . LYS A 1 109 ? -4.196 7.323 4.938 1.00 88.75 109 LYS A C 1
ATOM 854 O O . LYS A 1 109 ? -5.414 7.205 4.816 1.00 88.75 109 LYS A O 1
ATOM 859 N N . VAL A 1 110 ? -3.437 6.434 5.577 1.00 90.44 110 VAL A N 1
ATOM 860 C CA . VAL A 1 110 ? -3.966 5.214 6.199 1.00 90.44 110 VAL A CA 1
ATOM 861 C C . VAL A 1 110 ? -4.804 5.579 7.424 1.00 90.44 110 VAL A C 1
ATOM 863 O O . VAL A 1 110 ? -5.917 5.091 7.581 1.00 90.44 110 VAL A O 1
ATOM 866 N N . GLU A 1 111 ? -4.328 6.518 8.232 1.00 92.56 111 GLU A N 1
ATOM 867 C CA . GLU A 1 111 ? -5.039 7.086 9.375 1.00 92.56 111 GLU A CA 1
ATOM 868 C C . GLU A 1 111 ? -6.333 7.782 8.950 1.00 92.56 111 GLU A C 1
ATOM 870 O O . GLU A 1 111 ? -7.360 7.649 9.611 1.00 92.56 111 GLU A O 1
ATOM 875 N N . GLY A 1 112 ? -6.319 8.480 7.813 1.00 89.06 112 GLY A N 1
ATOM 876 C CA . GLY A 1 112 ? -7.513 9.071 7.219 1.00 89.06 112 GLY A CA 1
ATOM 877 C C . GLY A 1 112 ? -8.570 8.024 6.854 1.00 89.06 112 GLY A C 1
ATOM 878 O O . GLY A 1 112 ? -9.755 8.247 7.110 1.00 89.06 112 GLY A O 1
ATOM 879 N N . VAL A 1 113 ? -8.157 6.869 6.311 1.00 89.00 113 VAL A N 1
ATOM 880 C CA . VAL A 1 113 ? -9.062 5.729 6.073 1.00 89.00 113 VAL A CA 1
ATOM 881 C C . VAL A 1 113 ? -9.638 5.231 7.391 1.00 89.00 113 VAL A C 1
ATOM 883 O O . VAL A 1 113 ? -10.860 5.141 7.517 1.00 89.00 113 VAL A O 1
ATOM 886 N N . VAL A 1 114 ? -8.782 4.996 8.387 1.00 90.06 114 VAL A N 1
ATOM 887 C CA . VAL A 1 114 ? -9.201 4.547 9.718 1.00 90.06 114 VAL A CA 1
ATOM 888 C C . VAL A 1 114 ? -10.245 5.483 10.323 1.00 90.06 114 VAL A C 1
ATOM 890 O O . VAL A 1 114 ? -11.337 5.049 10.677 1.00 90.06 114 VAL A O 1
ATOM 893 N N . ALA A 1 115 ? -9.966 6.785 10.345 1.00 88.75 115 ALA A N 1
ATOM 894 C CA . ALA A 1 115 ? -10.867 7.796 10.888 1.00 88.75 115 ALA A CA 1
ATOM 895 C C . ALA A 1 115 ? -12.190 7.927 10.107 1.00 88.75 115 ALA A C 1
ATOM 897 O O . ALA A 1 115 ? -13.169 8.459 10.635 1.00 88.75 115 ALA A O 1
ATOM 898 N N . SER A 1 116 ? -12.226 7.503 8.839 1.00 88.94 116 SER A N 1
ATOM 899 C CA . SER A 1 116 ? -13.437 7.530 8.009 1.00 88.94 116 SER A CA 1
ATOM 900 C C . SER A 1 116 ? -14.336 6.311 8.196 1.00 88.94 116 SER A C 1
ATOM 902 O O . SER A 1 116 ? -15.553 6.464 8.112 1.00 88.94 116 SER A O 1
ATOM 904 N N . LEU A 1 117 ? -13.750 5.140 8.460 1.00 85.69 117 LEU A N 1
ATOM 905 C CA . LEU A 1 117 ? -14.465 3.867 8.572 1.00 85.69 117 LEU A CA 1
ATOM 906 C C . LEU A 1 117 ? -14.808 3.503 10.019 1.00 85.69 117 LEU A C 1
ATOM 908 O O . LEU A 1 117 ? -15.825 2.862 10.247 1.00 85.69 117 LEU A O 1
ATOM 912 N N . ALA A 1 118 ? -14.020 3.953 10.996 1.00 78.56 118 ALA A N 1
ATOM 913 C CA . ALA A 1 118 ? -14.246 3.672 12.415 1.00 78.56 118 ALA A CA 1
ATOM 914 C C . ALA A 1 118 ? -15.347 4.542 13.069 1.00 78.56 118 ALA A C 1
ATOM 916 O O . ALA A 1 118 ? -15.329 4.755 14.283 1.00 78.56 118 ALA A O 1
ATOM 917 N N . LYS A 1 119 ? -16.265 5.106 12.269 1.00 60.50 119 LYS A N 1
ATOM 918 C CA . LYS A 1 119 ? -17.327 6.034 12.701 1.00 60.50 119 LYS A CA 1
ATOM 919 C C . LYS A 1 119 ? -18.684 5.366 12.860 1.00 60.50 119 LYS A C 1
ATOM 921 O O . LYS A 1 119 ? -19.009 4.478 12.047 1.00 60.50 119 LYS A O 1
#

Foldseek 3Di:
DDDDDDDDPDPPPPPPPPPVPLQADDPVLLVLLLQLLLLLLLLLQQCPDPVRPVVSNVVSVVSNVVSVVPDPGDVQLSVVSNVVSNVQNVPPHSVCSNVSSVVVSVVCPSVVSVVVRSD

Secondary structure (DSSP, 8-state):
--------------------------GGGHHHHHHHHHHHHHHHHHTTSSS--HHHHHHHHHHHHHHHHT--S-HHHHHHHHHHHHHHHTT--STTHHHHHHHHHHTTHHHHHHHHH--

pLDDT: mean 83.44, std 18.51, range [39.44, 98.12]

Radius of gyration: 21.95 Å; chains: 1; bounding box: 53×62×48 Å